Protein AF-A0A0A9WF72-F1 (afdb_monomer_lite)

pLDDT: mean 87.46, std 7.83, range [49.28, 95.06]

InterPro domains:
  IPR005312 Domain of unknown function DUF1759 [PF03564] (4-100)

Foldseek 3Di:
DCVQCVPPDPDPVCPVVSVVSCCVVPVLLLVLLLVLLVLVVVDDDDPDDDPVSVVVVCCNPVVSVVSNVVSVDPDSVQLSLLSVVLVVDDPVLNVVLCVVDPDPNDRDGNVSSVVSVVVVVVVD

Sequence (124 aa):
PLTLIEHLDLSENNYLTAYNLINDRYGNVRSLATCYINKMLDFTPLKTSTQKDLQLFLDTFFTTHQALNNLSLPNENDFILFQLASRALPMQMRVRFERTLSSRSSIPSFEKLIEFVEDQCKIE

Radius of gyration: 18.77 Å; chains: 1; bounding box: 55×25×51 Å

Structure (mmCIF, N/CA/C/O backbone):
data_AF-A0A0A9WF72-F1
#
_entry.id   AF-A0A0A9WF72-F1
#
loop_
_atom_site.group_PDB
_atom_site.id
_atom_site.type_symbol
_atom_site.label_atom_id
_atom_site.label_alt_id
_atom_site.label_comp_id
_atom_site.label_asym_id
_atom_site.label_entity_id
_atom_site.label_seq_id
_atom_site.pdbx_PDB_ins_code
_atom_site.Cartn_x
_atom_site.Cartn_y
_atom_site.Cartn_z
_atom_site.occupancy
_atom_site.B_iso_or_equiv
_atom_site.auth_seq_id
_atom_site.auth_comp_id
_atom_site.auth_asym_id
_atom_site.auth_atom_id
_atom_site.pdbx_PDB_model_num
ATOM 1 N N . PRO A 1 1 ? -16.180 8.515 -13.965 1.00 62.34 1 PRO A N 1
ATOM 2 C CA . PRO A 1 1 ? -16.885 7.380 -14.612 1.00 62.34 1 PRO A CA 1
ATOM 3 C C . PRO A 1 1 ? -17.852 7.819 -15.719 1.00 62.34 1 PRO A C 1
ATOM 5 O O . PRO A 1 1 ? -17.747 7.308 -16.821 1.00 62.34 1 PRO A O 1
ATOM 8 N N . LEU A 1 2 ? -18.751 8.774 -15.448 1.00 70.19 2 LEU A N 1
ATOM 9 C CA . LEU A 1 2 ? -19.817 9.173 -16.379 1.00 70.19 2 LEU A CA 1
ATOM 10 C C . LEU A 1 2 ? -19.279 9.823 -17.672 1.00 70.19 2 LEU A C 1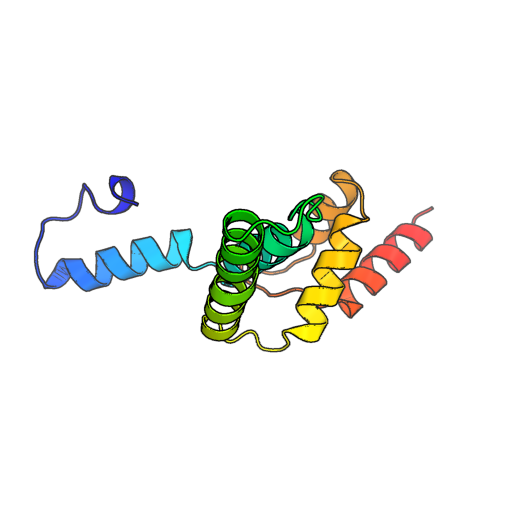
ATOM 12 O O . LEU A 1 2 ? -19.705 9.461 -18.759 1.00 70.19 2 LEU A O 1
ATOM 16 N N . THR A 1 3 ? -18.221 10.631 -17.567 1.00 78.94 3 THR A N 1
ATOM 17 C CA . THR A 1 3 ? -17.513 11.250 -18.706 1.00 78.94 3 THR A CA 1
ATOM 18 C C . THR A 1 3 ? -16.806 10.274 -19.658 1.00 78.94 3 THR A C 1
ATOM 20 O O . THR A 1 3 ? -16.360 10.681 -20.721 1.00 78.94 3 THR A O 1
ATOM 23 N N . LEU A 1 4 ? -16.653 8.991 -19.299 1.00 70.56 4 LEU A N 1
ATOM 24 C CA . LEU A 1 4 ? -16.039 7.976 -20.178 1.00 70.56 4 LEU A CA 1
ATOM 25 C C . LEU A 1 4 ? -17.024 7.272 -21.096 1.00 70.56 4 LEU A C 1
ATOM 27 O O . LEU A 1 4 ? -16.607 6.631 -22.052 1.00 70.56 4 LEU A O 1
ATOM 31 N N . ILE A 1 5 ? -18.303 7.331 -20.751 1.00 81.12 5 ILE A N 1
ATOM 32 C CA . ILE A 1 5 ? -19.358 6.596 -21.442 1.00 81.12 5 ILE A CA 1
ATOM 33 C C . ILE A 1 5 ? -20.460 7.536 -21.931 1.00 81.12 5 ILE A C 1
ATOM 35 O O . ILE A 1 5 ? -21.407 7.077 -22.550 1.00 81.12 5 ILE A O 1
ATOM 39 N N . GLU A 1 6 ? -20.329 8.846 -21.694 1.00 83.31 6 GLU A N 1
ATOM 40 C CA . GLU A 1 6 ? -21.302 9.866 -22.110 1.00 83.31 6 GLU A CA 1
ATOM 41 C C . GLU A 1 6 ? -21.476 9.955 -23.630 1.00 83.31 6 GLU A C 1
ATOM 43 O O . GLU A 1 6 ? -22.537 10.344 -24.102 1.00 83.31 6 GLU A O 1
ATOM 48 N N . HIS A 1 7 ? -20.451 9.570 -24.393 1.00 80.38 7 HIS A N 1
ATOM 49 C CA . HIS A 1 7 ? -20.490 9.535 -25.854 1.00 80.38 7 HIS A CA 1
ATOM 50 C C . HIS A 1 7 ? -21.059 8.218 -26.409 1.00 80.38 7 HIS A C 1
ATOM 52 O O . HIS A 1 7 ? -21.107 8.042 -27.624 1.00 80.38 7 HIS A O 1
ATOM 58 N N . LEU A 1 8 ? -21.368 7.236 -25.552 1.00 81.38 8 LEU A N 1
ATOM 59 C CA . LEU A 1 8 ? -21.939 5.957 -25.966 1.00 81.38 8 LEU A CA 1
ATOM 60 C C . LEU A 1 8 ? -23.457 6.039 -25.857 1.00 81.38 8 LEU A C 1
ATOM 62 O O . LEU A 1 8 ? -23.995 6.319 -24.787 1.00 81.38 8 LEU A O 1
ATOM 66 N N . ASP A 1 9 ? -24.151 5.716 -26.945 1.00 81.19 9 ASP A N 1
ATOM 67 C CA . ASP A 1 9 ? -25.601 5.563 -26.897 1.00 81.19 9 ASP A CA 1
ATOM 68 C C . ASP A 1 9 ? -25.976 4.411 -25.958 1.00 81.19 9 ASP A C 1
ATOM 70 O O . ASP A 1 9 ? -25.348 3.344 -25.987 1.00 81.19 9 ASP A O 1
ATOM 74 N N . LEU A 1 10 ? -27.018 4.613 -25.148 1.00 73.94 10 LEU A N 1
ATOM 75 C CA . LEU A 1 10 ? -27.581 3.596 -24.260 1.00 73.94 10 LEU A CA 1
ATOM 76 C C . LEU A 1 10 ? -28.213 2.475 -25.096 1.00 73.94 10 LEU A C 1
ATOM 78 O O . LEU A 1 10 ? -29.395 2.501 -25.428 1.00 73.94 10 LEU A O 1
ATOM 82 N N . SER A 1 11 ? -27.394 1.488 -25.445 1.00 81.38 11 SER A N 1
ATOM 83 C CA . SER A 1 11 ? -27.790 0.278 -26.158 1.00 81.38 11 SER A CA 1
ATOM 84 C C . SER A 1 11 ? -27.107 -0.942 -25.547 1.00 81.38 11 SER A C 1
ATOM 86 O O . SER A 1 11 ? -26.034 -0.841 -24.950 1.00 81.38 11 SER A O 1
ATOM 88 N N . GLU A 1 12 ? -27.720 -2.111 -25.720 1.00 77.12 12 GLU A N 1
ATOM 89 C CA . GLU A 1 12 ? -27.190 -3.386 -25.225 1.00 77.12 12 GLU A CA 1
ATOM 90 C C . GLU A 1 12 ? -25.792 -3.686 -25.796 1.00 77.12 12 GLU A C 1
ATOM 92 O O . GLU A 1 12 ? -24.887 -4.081 -25.063 1.00 77.12 12 GLU A O 1
ATOM 97 N N . ASN A 1 13 ? -25.568 -3.358 -27.074 1.00 79.06 13 ASN A N 1
ATOM 98 C CA . ASN A 1 13 ? -24.272 -3.505 -27.743 1.00 79.06 13 ASN A CA 1
ATOM 99 C C . ASN A 1 13 ? -23.170 -2.635 -27.118 1.00 79.06 13 ASN A C 1
ATOM 101 O O . ASN A 1 13 ? -22.000 -3.017 -27.112 1.00 79.06 13 ASN A O 1
ATOM 105 N N . ASN A 1 14 ? -23.534 -1.473 -26.573 1.00 82.12 14 ASN A N 1
ATOM 106 C CA . ASN A 1 14 ? -22.582 -0.541 -25.976 1.00 82.12 14 ASN A CA 1
ATOM 107 C C . ASN A 1 14 ? -22.322 -0.815 -24.491 1.00 82.12 14 ASN A C 1
ATOM 109 O O . ASN A 1 14 ? -21.365 -0.263 -23.952 1.00 82.12 14 ASN A O 1
ATOM 113 N N . TYR A 1 15 ? -23.108 -1.673 -23.829 1.00 84.31 15 TYR A N 1
ATOM 114 C CA . TYR A 1 15 ? -22.913 -1.992 -22.411 1.00 84.31 15 TYR A CA 1
ATOM 115 C C . TYR A 1 15 ? -21.544 -2.628 -22.152 1.00 84.31 15 TYR A C 1
ATOM 117 O O . TYR A 1 15 ? -20.810 -2.180 -21.272 1.00 84.31 15 TYR A O 1
ATOM 125 N N . LEU A 1 16 ? -21.166 -3.635 -22.947 1.00 83.94 16 LEU A N 1
ATOM 126 C CA . LEU A 1 16 ? -19.881 -4.318 -22.787 1.00 83.94 16 LEU A CA 1
ATOM 127 C C . LEU A 1 16 ? -18.707 -3.368 -23.071 1.00 83.94 16 LEU A C 1
ATOM 129 O O . LEU A 1 16 ? -17.722 -3.354 -22.337 1.00 83.94 16 LEU A O 1
ATOM 133 N N . THR A 1 17 ? -18.843 -2.517 -24.088 1.00 82.69 17 THR A N 1
ATOM 134 C CA . THR A 1 17 ? -17.860 -1.479 -24.432 1.00 82.69 17 THR A CA 1
ATOM 135 C C . THR A 1 17 ? -17.708 -0.451 -23.311 1.00 82.69 17 THR A C 1
ATOM 137 O O . THR A 1 17 ? -16.588 -0.139 -22.916 1.00 82.69 17 THR A O 1
ATOM 140 N N . ALA A 1 18 ? -18.819 0.033 -22.749 1.00 82.25 18 ALA A N 1
ATOM 141 C CA . ALA A 1 18 ? -18.840 0.942 -21.607 1.00 82.25 18 ALA A CA 1
ATOM 142 C C . ALA A 1 18 ? -18.192 0.313 -20.365 1.00 82.25 18 ALA A C 1
ATOM 144 O O . ALA A 1 18 ? -17.367 0.948 -19.705 1.00 82.25 18 ALA A O 1
ATOM 145 N N . TYR A 1 19 ? -18.531 -0.944 -20.067 1.00 82.19 19 TYR A N 1
ATOM 146 C CA . TYR A 1 19 ? -17.956 -1.697 -18.957 1.00 82.19 19 TYR A CA 1
ATOM 147 C C . TYR A 1 19 ? -16.443 -1.866 -19.119 1.00 82.19 19 TYR A C 1
ATOM 149 O O . TYR A 1 19 ? -15.699 -1.539 -18.197 1.00 82.19 19 TYR A O 1
ATOM 157 N N . ASN A 1 20 ? -15.979 -2.285 -20.299 1.00 81.12 20 ASN A N 1
ATOM 158 C CA . ASN A 1 20 ? -14.555 -2.443 -20.589 1.00 81.12 20 ASN A CA 1
ATOM 159 C C . ASN A 1 20 ? -13.806 -1.108 -20.504 1.00 81.12 20 ASN A C 1
ATOM 161 O O . ASN A 1 20 ? -12.756 -1.052 -19.884 1.00 81.12 20 ASN A O 1
ATOM 165 N N . LEU A 1 21 ? -14.369 -0.008 -21.014 1.00 80.00 21 LEU A N 1
ATOM 166 C CA . LEU A 1 21 ? -13.786 1.338 -20.885 1.00 80.00 21 LEU A CA 1
ATOM 167 C C . LEU A 1 21 ? -13.606 1.768 -19.424 1.00 80.00 21 LEU A C 1
ATOM 169 O O . LEU A 1 21 ? -12.582 2.349 -19.048 1.00 80.00 21 LEU A O 1
ATOM 173 N N . ILE A 1 22 ? -14.610 1.497 -18.589 1.00 80.19 22 ILE A N 1
ATOM 174 C CA . ILE A 1 22 ? -14.557 1.791 -17.156 1.00 80.19 22 ILE A CA 1
ATOM 175 C C . ILE A 1 22 ? -13.531 0.882 -16.473 1.00 80.19 22 ILE A C 1
ATOM 177 O O . ILE A 1 22 ? -12.723 1.372 -15.683 1.00 80.19 22 ILE A O 1
ATOM 181 N N . ASN A 1 23 ? -13.537 -0.412 -16.787 1.00 79.06 23 ASN A N 1
ATOM 182 C CA . ASN A 1 23 ? -12.638 -1.397 -16.198 1.00 79.06 23 ASN A CA 1
ATOM 183 C C . ASN A 1 23 ? -11.175 -1.175 -16.613 1.00 79.06 23 ASN A C 1
ATOM 185 O O . ASN A 1 23 ? -10.289 -1.211 -15.770 1.00 79.06 23 ASN A O 1
ATOM 189 N N . ASP A 1 24 ? -10.905 -0.830 -17.866 1.00 75.12 24 ASP A N 1
ATOM 190 C CA . ASP A 1 24 ? -9.554 -0.529 -18.345 1.00 75.12 24 ASP A CA 1
ATOM 191 C C . ASP A 1 24 ? -8.983 0.716 -17.667 1.00 75.12 24 ASP A C 1
ATOM 193 O O . ASP A 1 24 ? -7.795 0.781 -17.338 1.00 75.12 24 ASP A O 1
ATOM 197 N N . ARG A 1 25 ? -9.828 1.724 -17.425 1.00 73.50 25 ARG A N 1
ATOM 198 C CA . ARG A 1 25 ? -9.375 2.969 -16.801 1.00 73.50 25 ARG A CA 1
ATOM 199 C C . ARG A 1 25 ? -9.289 2.891 -15.278 1.00 73.50 25 ARG A C 1
ATOM 201 O O . ARG A 1 25 ? -8.395 3.517 -14.707 1.00 73.50 25 ARG A O 1
ATOM 208 N N . TYR A 1 26 ? -10.209 2.190 -14.620 1.00 69.31 26 TYR A N 1
ATOM 209 C CA . TYR A 1 26 ? -10.343 2.203 -13.156 1.00 69.31 26 TYR A CA 1
ATOM 210 C C . TYR A 1 26 ? -10.133 0.842 -12.484 1.00 69.31 26 TYR A C 1
ATOM 212 O O . TYR A 1 26 ? -9.890 0.799 -11.282 1.00 69.31 26 TYR A O 1
ATOM 220 N N . GLY A 1 27 ? -10.161 -0.257 -13.232 1.00 74.44 27 GLY A N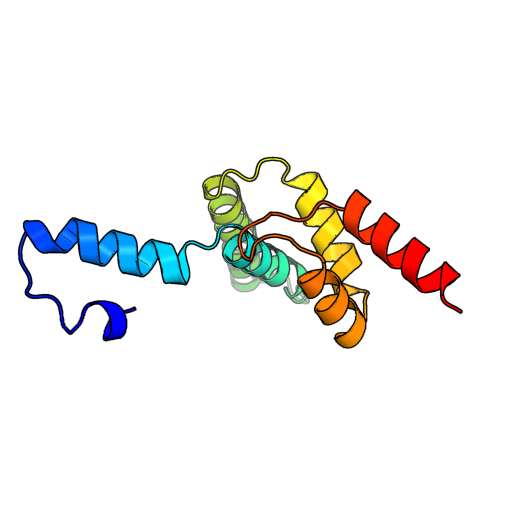 1
ATOM 221 C CA . GLY A 1 27 ? -9.966 -1.630 -12.754 1.00 74.44 27 GLY A CA 1
ATOM 222 C C . GLY A 1 27 ? -8.502 -2.018 -12.555 1.00 74.44 27 GLY A C 1
ATOM 223 O O . GLY A 1 27 ? -8.163 -3.199 -12.576 1.00 74.44 27 GLY A O 1
ATOM 224 N N . ASN A 1 28 ? -7.601 -1.048 -12.357 1.00 84.12 28 ASN A N 1
ATOM 225 C CA . ASN A 1 28 ? -6.226 -1.365 -11.994 1.00 84.12 28 ASN A CA 1
ATOM 226 C C . ASN A 1 28 ? -6.209 -1.969 -10.580 1.00 84.12 28 ASN A C 1
ATOM 228 O O . ASN A 1 28 ? -6.262 -1.254 -9.576 1.00 84.12 28 ASN A O 1
ATOM 232 N N . VAL A 1 29 ? -6.117 -3.299 -10.529 1.00 87.00 29 VAL A N 1
ATOM 233 C CA . VAL A 1 29 ? -6.110 -4.110 -9.303 1.00 87.00 29 VAL A CA 1
ATOM 234 C C . VAL A 1 29 ? -5.079 -3.596 -8.296 1.00 87.00 29 VAL A C 1
ATOM 236 O O . VAL A 1 29 ? -5.386 -3.446 -7.116 1.00 87.00 29 VAL A O 1
ATOM 239 N N . ARG A 1 30 ? -3.878 -3.226 -8.761 1.00 88.44 30 ARG A N 1
ATOM 240 C CA . ARG A 1 30 ? -2.813 -2.675 -7.913 1.00 88.44 30 ARG A CA 1
ATOM 241 C C . ARG A 1 30 ? -3.199 -1.332 -7.297 1.00 88.44 30 ARG A C 1
ATOM 243 O O . ARG A 1 30 ? -2.931 -1.107 -6.116 1.00 88.44 30 ARG A O 1
ATOM 250 N N . SER A 1 31 ? -3.816 -0.433 -8.062 1.00 88.31 31 SER A N 1
ATOM 251 C CA . SER A 1 31 ? -4.278 0.863 -7.552 1.00 88.31 31 SER A CA 1
ATOM 252 C C . SER A 1 31 ? -5.386 0.703 -6.512 1.00 88.31 31 SER A C 1
ATOM 254 O O . SER A 1 31 ? -5.338 1.366 -5.476 1.00 88.31 31 SER A O 1
ATOM 256 N N . LEU A 1 32 ? -6.342 -0.200 -6.749 1.00 89.94 32 LEU A N 1
ATOM 257 C CA . LEU A 1 32 ? -7.415 -0.503 -5.797 1.00 89.94 32 LEU A CA 1
ATOM 258 C C . LEU A 1 32 ? -6.858 -1.111 -4.506 1.00 89.94 32 LEU A C 1
ATOM 260 O O . LEU A 1 32 ? -7.141 -0.607 -3.421 1.00 89.94 32 LEU A O 1
ATOM 264 N N . ALA A 1 33 ? -5.981 -2.109 -4.619 1.00 91.25 33 ALA A N 1
ATOM 265 C CA . ALA A 1 33 ? -5.330 -2.725 -3.468 1.00 91.25 33 ALA A CA 1
ATOM 266 C C . ALA A 1 33 ? -4.502 -1.710 -2.663 1.00 91.25 33 ALA A C 1
ATOM 268 O O . ALA A 1 33 ? -4.580 -1.670 -1.438 1.00 91.25 33 ALA A O 1
ATOM 269 N N . THR A 1 34 ? -3.766 -0.827 -3.347 1.00 91.50 34 THR A N 1
ATOM 270 C CA . THR A 1 34 ? -3.022 0.269 -2.704 1.00 91.50 34 THR A CA 1
ATOM 271 C C . THR A 1 34 ? -3.957 1.207 -1.939 1.00 91.50 34 THR A C 1
ATOM 273 O O . THR A 1 34 ? -3.653 1.599 -0.816 1.00 91.50 34 THR A O 1
ATOM 276 N N . CYS A 1 35 ? -5.104 1.562 -2.524 1.00 91.62 35 CYS A N 1
ATOM 277 C CA . CYS A 1 35 ? -6.102 2.412 -1.878 1.00 91.62 35 CYS A CA 1
ATOM 278 C C . CYS A 1 35 ? -6.659 1.765 -0.602 1.00 91.62 35 CYS A C 1
ATOM 280 O O . CYS A 1 35 ? -6.714 2.419 0.439 1.00 91.62 35 CYS A O 1
ATOM 282 N N . TYR A 1 36 ? -7.011 0.481 -0.662 1.00 92.81 36 TYR A N 1
ATOM 283 C CA . TYR A 1 36 ? -7.523 -0.276 0.480 1.00 92.81 36 TYR A CA 1
ATOM 284 C C . TYR A 1 36 ? -6.496 -0.403 1.608 1.00 92.81 36 TYR A C 1
ATOM 286 O O . TYR A 1 36 ? -6.805 -0.082 2.755 1.00 92.81 36 TYR A O 1
ATOM 294 N N . ILE A 1 37 ? -5.255 -0.774 1.290 1.00 93.06 37 ILE A N 1
ATOM 295 C CA . ILE A 1 37 ? -4.190 -0.876 2.295 1.00 93.06 37 ILE A CA 1
ATOM 296 C C . ILE A 1 37 ? -3.900 0.491 2.918 1.00 93.06 37 ILE A C 1
ATOM 298 O O . ILE A 1 37 ? -3.842 0.605 4.139 1.00 93.06 37 ILE A O 1
ATOM 302 N N . ASN A 1 38 ? -3.795 1.553 2.113 1.00 92.75 38 ASN A N 1
ATOM 303 C CA . ASN A 1 38 ? -3.589 2.902 2.642 1.00 92.75 38 ASN A CA 1
ATOM 304 C C . ASN A 1 38 ? -4.736 3.340 3.553 1.00 92.75 38 ASN A C 1
ATOM 306 O O . ASN A 1 38 ? -4.476 3.879 4.618 1.00 92.75 38 ASN A O 1
ATOM 310 N N . LYS A 1 39 ? -5.992 3.034 3.206 1.00 93.62 39 LYS A N 1
ATOM 311 C CA . LYS A 1 39 ? -7.145 3.340 4.064 1.00 93.62 39 LYS A CA 1
ATOM 312 C C . LYS A 1 39 ? -7.034 2.688 5.448 1.00 93.62 39 LYS A C 1
ATOM 314 O O . LYS A 1 39 ? -7.424 3.307 6.433 1.00 93.62 39 LYS A O 1
ATOM 319 N N . MET A 1 40 ? -6.503 1.467 5.529 1.00 93.56 40 ME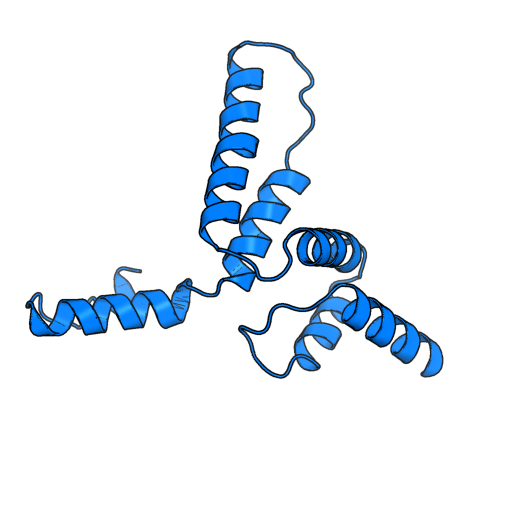T A N 1
ATOM 320 C CA . MET A 1 40 ? -6.240 0.801 6.810 1.00 93.56 40 MET A CA 1
ATOM 321 C C . MET A 1 40 ? -5.053 1.428 7.554 1.00 93.56 40 MET A C 1
ATOM 323 O O . MET A 1 40 ? -5.144 1.656 8.756 1.00 93.56 40 MET A O 1
ATOM 327 N N . LEU A 1 41 ? -3.953 1.721 6.853 1.00 92.00 41 LEU A N 1
ATOM 328 C CA . LEU A 1 41 ? -2.732 2.279 7.451 1.00 92.00 41 LEU A CA 1
ATOM 329 C C . LEU A 1 41 ? -2.891 3.735 7.914 1.00 92.00 41 LEU A C 1
ATOM 331 O O . LEU A 1 41 ? -2.265 4.141 8.888 1.00 92.00 41 LEU A O 1
ATOM 335 N N . ASP A 1 42 ? -3.722 4.513 7.223 1.00 93.62 42 ASP A N 1
ATOM 336 C CA . ASP A 1 42 ? -4.013 5.914 7.537 1.00 93.62 42 ASP A CA 1
ATOM 337 C C . ASP A 1 42 ? -5.141 6.049 8.583 1.00 93.62 42 ASP A C 1
ATOM 339 O O . ASP A 1 42 ? -5.486 7.160 8.998 1.00 93.62 42 ASP A O 1
ATOM 343 N N . PHE A 1 43 ? -5.724 4.930 9.036 1.00 94.81 43 PHE A N 1
ATOM 344 C CA . PHE A 1 43 ? -6.737 4.938 10.085 1.00 94.81 43 PHE A CA 1
ATOM 345 C C . PHE A 1 43 ? -6.138 5.451 11.398 1.00 94.81 43 PHE A C 1
ATOM 347 O O . PHE A 1 43 ? -5.200 4.882 11.956 1.00 94.81 43 PHE A O 1
ATOM 354 N N . THR A 1 44 ? -6.705 6.537 11.919 1.00 92.69 44 THR A N 1
ATOM 355 C CA . THR A 1 44 ? -6.251 7.119 13.184 1.00 92.69 44 THR A CA 1
ATOM 356 C C . THR A 1 44 ? -6.674 6.223 14.352 1.00 92.69 44 THR A C 1
ATOM 358 O O . THR A 1 44 ? -7.865 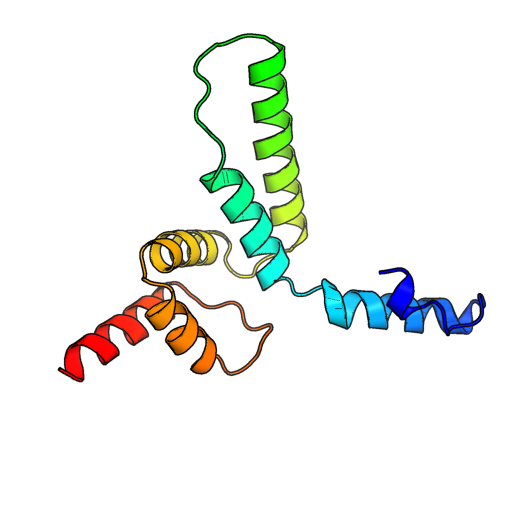5.928 14.469 1.00 92.69 44 THR A O 1
ATOM 361 N N . PRO A 1 45 ? -5.752 5.821 15.250 1.00 92.56 45 PRO A N 1
ATOM 362 C CA . PRO A 1 45 ? -6.094 5.012 16.414 1.00 92.56 45 PRO A CA 1
ATOM 363 C C . PRO A 1 45 ? -7.212 5.639 17.250 1.00 92.56 45 PRO A C 1
ATOM 365 O O . PRO A 1 45 ? -7.193 6.840 17.543 1.00 92.56 45 PRO A O 1
ATOM 368 N N . LEU A 1 46 ? -8.180 4.812 17.649 1.00 93.38 46 LEU A N 1
ATOM 369 C CA . LEU A 1 46 ? -9.303 5.258 18.465 1.00 93.38 46 LEU A CA 1
ATOM 370 C C . LEU A 1 46 ? -8.806 5.753 19.827 1.00 93.38 46 LEU A C 1
ATOM 372 O O . LEU A 1 46 ? -8.047 5.073 20.514 1.00 93.38 46 LEU A O 1
ATOM 376 N N . LYS A 1 47 ? -9.264 6.942 20.226 1.00 90.44 47 LYS A N 1
ATOM 377 C CA . LYS A 1 47 ? -8.977 7.529 21.548 1.00 90.44 47 LYS A CA 1
ATOM 378 C C . LYS A 1 47 ? -10.059 7.210 22.576 1.00 90.44 47 LYS A C 1
ATOM 380 O O . LYS A 1 47 ? -9.823 7.301 23.776 1.00 90.44 47 LYS A O 1
ATOM 385 N N . THR A 1 48 ? -11.248 6.875 22.091 1.00 87.06 48 THR A N 1
ATOM 386 C CA . THR A 1 48 ? -12.447 6.594 22.874 1.00 87.06 48 THR A CA 1
ATOM 387 C C . THR A 1 48 ? -13.081 5.301 22.386 1.00 87.06 48 THR A C 1
ATOM 389 O O . THR A 1 48 ? -12.986 4.952 21.212 1.00 87.06 48 THR A O 1
ATOM 392 N N . SER A 1 49 ? -13.738 4.591 23.298 1.00 88.19 49 SER A N 1
ATOM 393 C CA . SER A 1 49 ? -14.392 3.309 23.011 1.00 88.19 49 SER A CA 1
ATOM 394 C C . SER A 1 49 ? -15.904 3.471 22.872 1.00 88.19 49 SER A C 1
ATOM 396 O O . SER A 1 49 ? -16.666 2.639 23.363 1.00 88.19 49 SER A O 1
ATOM 398 N N . THR A 1 50 ? -16.370 4.574 22.272 1.00 93.25 50 THR A N 1
ATOM 399 C CA . THR A 1 50 ? -17.814 4.751 22.075 1.00 93.25 50 THR A CA 1
ATOM 400 C C . THR A 1 50 ? -18.325 3.772 21.019 1.00 93.25 50 THR A C 1
ATOM 402 O O . THR A 1 50 ? -17.582 3.330 20.143 1.00 93.25 50 THR A O 1
ATOM 405 N N . GLN A 1 51 ? -19.619 3.446 21.059 1.00 92.94 51 GLN A N 1
ATOM 406 C CA . GLN A 1 51 ? -20.231 2.551 20.071 1.00 92.94 51 GLN A CA 1
ATOM 407 C C . GLN A 1 51 ? -20.006 3.028 18.627 1.00 92.94 51 GLN A C 1
ATOM 409 O O . GLN A 1 51 ? -19.766 2.210 17.743 1.00 92.94 51 GLN A O 1
ATOM 414 N N . LYS A 1 52 ? -20.047 4.346 18.393 1.00 92.69 52 LYS A N 1
ATOM 415 C CA . LYS A 1 52 ? -19.819 4.941 17.069 1.00 92.69 52 LYS A CA 1
ATOM 416 C C . LYS A 1 52 ? -18.376 4.753 16.598 1.00 92.69 52 LYS A C 1
ATOM 418 O O . LYS A 1 52 ? -18.161 4.447 15.431 1.00 92.69 52 LYS A O 1
ATOM 423 N N . ASP A 1 53 ? -17.410 4.883 17.505 1.00 91.62 53 ASP A N 1
ATOM 424 C CA . ASP A 1 53 ? -15.987 4.695 17.199 1.00 91.62 53 ASP A CA 1
ATOM 425 C C . ASP A 1 53 ? -15.696 3.242 16.801 1.00 91.62 53 ASP A C 1
ATOM 427 O O . ASP A 1 53 ? -15.005 2.978 15.816 1.00 91.62 53 ASP A O 1
ATOM 431 N N . LEU A 1 54 ? -16.281 2.287 17.531 1.00 93.75 54 LEU A N 1
ATOM 432 C CA . LEU A 1 54 ? -16.142 0.860 17.237 1.00 93.75 54 LEU A CA 1
ATOM 433 C C . LEU A 1 54 ? -16.855 0.464 15.937 1.00 93.75 54 LEU A C 1
ATOM 435 O O . LEU A 1 54 ? -16.334 -0.356 15.184 1.00 93.75 54 LEU A O 1
ATOM 439 N N . GLN A 1 55 ? -18.010 1.066 15.637 1.00 94.12 55 GLN A N 1
ATOM 440 C CA . GLN A 1 55 ? -18.677 0.889 14.343 1.00 94.12 55 GLN A CA 1
ATOM 441 C C . GLN A 1 55 ? -17.814 1.417 13.197 1.00 94.12 55 GLN A C 1
ATOM 443 O O . GLN A 1 55 ? -17.587 0.690 12.238 1.00 94.12 55 GLN A O 1
ATOM 448 N N . LEU A 1 56 ? -17.241 2.617 13.329 1.00 93.31 56 LEU A N 1
ATOM 449 C CA . LEU A 1 56 ? -16.338 3.178 12.321 1.00 93.31 56 LEU A CA 1
ATOM 450 C C . LEU A 1 56 ? -15.107 2.290 12.084 1.00 93.31 56 LEU A C 1
ATOM 452 O O . LEU A 1 56 ? -14.654 2.137 10.945 1.00 93.31 56 LEU A O 1
ATOM 456 N N . PHE A 1 57 ? -14.563 1.699 13.149 1.00 94.75 57 PHE A N 1
ATOM 457 C CA . PHE A 1 57 ? -13.477 0.729 13.048 1.00 94.75 57 PHE A CA 1
ATOM 458 C C . PHE A 1 57 ? -13.897 -0.497 12.231 1.00 94.75 57 PHE A C 1
ATOM 460 O O . PHE A 1 57 ? -13.202 -0.859 11.282 1.00 94.75 57 PHE A O 1
ATOM 467 N N . LEU A 1 58 ? -15.046 -1.104 12.544 1.00 94.38 58 LEU A N 1
ATOM 468 C CA . LEU A 1 58 ? -15.569 -2.242 11.785 1.00 94.38 58 LEU A CA 1
ATOM 469 C C . LEU A 1 58 ? -15.817 -1.860 10.325 1.00 94.38 58 LEU A C 1
ATOM 471 O O . LEU A 1 58 ? -15.294 -2.516 9.431 1.00 94.38 58 LEU A O 1
ATOM 475 N N . ASP A 1 59 ? -16.511 -0.755 10.072 1.00 92.69 59 ASP A N 1
ATOM 476 C CA . ASP A 1 59 ? -16.807 -0.277 8.721 1.00 92.69 59 ASP A CA 1
ATOM 477 C C . ASP A 1 59 ? -15.534 -0.020 7.914 1.00 92.69 59 ASP A C 1
ATOM 479 O O . ASP A 1 59 ? -15.502 -0.243 6.701 1.00 92.69 59 ASP A O 1
ATOM 483 N N . THR A 1 60 ? -14.458 0.417 8.568 1.00 94.00 60 THR A N 1
ATOM 484 C CA . THR A 1 60 ? -13.176 0.631 7.902 1.00 94.00 60 THR A CA 1
ATOM 485 C C . THR A 1 60 ? -12.456 -0.684 7.654 1.00 94.00 60 THR A C 1
ATOM 487 O O . THR A 1 60 ? -12.181 -1.001 6.500 1.00 94.00 60 THR A O 1
ATOM 490 N N . PHE A 1 61 ? -12.152 -1.467 8.685 1.00 94.75 61 PHE A N 1
ATOM 491 C CA . PHE A 1 61 ? -11.309 -2.652 8.534 1.00 94.75 61 PHE A CA 1
ATOM 492 C C . PHE A 1 61 ? -12.044 -3.814 7.866 1.00 94.75 61 PHE A C 1
ATOM 494 O O . PHE A 1 61 ? -11.507 -4.411 6.937 1.00 94.75 61 PHE A O 1
ATOM 501 N N . PHE A 1 62 ? -13.284 -4.102 8.262 1.00 94.31 62 PHE A N 1
ATOM 502 C CA . PHE A 1 62 ? -14.047 -5.230 7.726 1.00 94.31 62 PHE A CA 1
ATOM 503 C C . PHE A 1 62 ? -14.416 -5.022 6.255 1.00 94.31 62 PHE A C 1
ATOM 505 O O . PHE A 1 62 ? -14.145 -5.888 5.423 1.00 94.31 62 PHE A O 1
ATOM 512 N N . THR A 1 63 ? -14.964 -3.853 5.907 1.00 91.31 63 THR A N 1
ATOM 513 C CA . THR A 1 63 ? -15.335 -3.541 4.515 1.00 91.31 63 THR A CA 1
ATOM 514 C C . THR A 1 63 ? -14.113 -3.517 3.608 1.00 91.31 63 THR A C 1
ATOM 516 O O . THR A 1 63 ? -14.149 -4.034 2.495 1.00 91.31 63 THR A O 1
ATOM 519 N N . THR A 1 64 ? -13.011 -2.930 4.079 1.00 91.94 64 THR A N 1
ATOM 520 C CA . THR A 1 64 ? -11.793 -2.807 3.272 1.00 91.94 64 THR A CA 1
ATOM 521 C C . THR A 1 64 ? -11.095 -4.158 3.111 1.00 91.94 64 THR A C 1
ATOM 523 O O . THR A 1 64 ? -10.588 -4.441 2.031 1.00 91.94 64 THR A O 1
ATOM 526 N N . HIS A 1 65 ? -11.135 -5.027 4.126 1.00 91.81 65 HIS A N 1
ATOM 527 C CA . HIS A 1 65 ? -10.645 -6.404 4.026 1.00 91.81 65 HIS A CA 1
ATOM 528 C C . HIS A 1 65 ? -11.466 -7.225 3.024 1.00 91.81 65 HIS A C 1
ATOM 530 O O . HIS A 1 65 ? -10.897 -7.865 2.148 1.00 91.81 65 HIS A O 1
ATOM 536 N N . GLN A 1 66 ? -12.802 -7.159 3.082 1.00 92.00 66 GLN A N 1
ATOM 537 C CA . GLN A 1 66 ? -13.640 -7.829 2.079 1.00 92.00 66 GLN A CA 1
ATOM 538 C C . GLN A 1 66 ? -13.364 -7.322 0.661 1.00 92.00 66 GLN A C 1
ATOM 540 O O . GLN A 1 66 ? -13.258 -8.114 -0.272 1.00 92.00 66 GLN A O 1
ATOM 545 N N . ALA A 1 67 ? -13.220 -6.005 0.495 1.00 89.31 67 ALA A N 1
ATOM 546 C CA . ALA A 1 67 ? -12.905 -5.418 -0.800 1.00 89.31 67 ALA A CA 1
ATOM 547 C C . ALA A 1 67 ? -11.529 -5.866 -1.321 1.00 89.31 67 ALA A C 1
ATOM 549 O O . ALA A 1 67 ? -11.395 -6.117 -2.516 1.00 89.31 67 ALA A O 1
ATOM 550 N N . LEU A 1 68 ? -10.533 -6.012 -0.439 1.00 89.75 68 LEU A N 1
ATOM 551 C CA . LEU A 1 68 ? -9.210 -6.531 -0.786 1.00 89.75 68 LEU A CA 1
ATOM 552 C C . LEU A 1 68 ? -9.274 -8.006 -1.213 1.00 89.75 68 LEU A C 1
ATOM 554 O O . LEU A 1 68 ? -8.754 -8.332 -2.276 1.00 89.75 68 LEU A O 1
ATOM 558 N N . ASN A 1 69 ? -9.988 -8.857 -0.470 1.00 88.94 69 ASN A N 1
ATOM 559 C CA . ASN A 1 69 ? -10.170 -10.271 -0.826 1.00 88.94 69 ASN A CA 1
ATOM 560 C C . ASN A 1 69 ? -10.845 -10.433 -2.197 1.00 88.94 69 ASN A C 1
ATOM 562 O O . ASN A 1 69 ? -10.477 -11.301 -2.987 1.00 88.94 69 ASN A O 1
ATOM 566 N N . ASN A 1 70 ? -11.803 -9.561 -2.521 1.00 88.75 70 ASN A N 1
ATOM 567 C CA . ASN A 1 70 ? -12.480 -9.581 -3.819 1.00 88.75 70 ASN A CA 1
ATOM 568 C C . ASN A 1 70 ? -11.543 -9.257 -4.994 1.00 88.75 70 ASN A C 1
ATOM 570 O O . ASN A 1 70 ? -11.834 -9.651 -6.121 1.00 88.75 70 ASN A O 1
ATOM 574 N N . LEU A 1 71 ? -10.419 -8.569 -4.759 1.00 86.62 71 LEU A N 1
ATOM 575 C CA . LEU A 1 71 ? -9.424 -8.295 -5.800 1.00 86.62 71 LEU A CA 1
ATOM 576 C C . LEU A 1 71 ? -8.589 -9.526 -6.177 1.00 86.62 71 LEU A C 1
ATOM 578 O O . LEU A 1 71 ? -7.941 -9.487 -7.221 1.00 86.62 71 LEU A O 1
ATOM 582 N N . SER A 1 72 ? -8.611 -10.596 -5.368 1.00 85.00 72 SER A N 1
ATOM 583 C CA . SER A 1 72 ? -7.893 -11.855 -5.626 1.00 85.00 72 SER A CA 1
ATOM 584 C C . SER A 1 72 ? -6.422 -11.631 -6.000 1.00 85.00 72 SER A C 1
ATOM 586 O O . SER A 1 72 ? -5.961 -12.032 -7.072 1.00 85.00 72 SER A O 1
ATOM 588 N N . LEU A 1 73 ? -5.681 -10.932 -5.132 1.00 86.44 73 LEU A N 1
ATOM 589 C CA . LEU A 1 73 ? -4.259 -10.683 -5.363 1.00 86.44 73 LEU A CA 1
ATOM 590 C C . LEU A 1 73 ? -3.484 -12.013 -5.364 1.00 86.44 73 LEU A C 1
ATOM 592 O O . LEU A 1 73 ? -3.759 -12.886 -4.544 1.00 86.44 73 LEU A O 1
ATOM 596 N N . PRO A 1 74 ? -2.469 -12.168 -6.230 1.00 84.50 74 PRO A N 1
ATOM 597 C CA . PRO A 1 74 ? -1.685 -13.399 -6.305 1.00 84.50 74 PRO A CA 1
ATOM 598 C C . PRO A 1 74 ? -0.909 -13.689 -5.011 1.00 84.50 74 PRO A C 1
ATOM 600 O O . PRO A 1 74 ? -0.700 -14.850 -4.674 1.00 84.50 74 PRO A O 1
ATOM 603 N N . ASN A 1 75 ? -0.479 -12.649 -4.288 1.00 87.56 75 ASN A N 1
ATOM 604 C CA . ASN A 1 75 ? 0.157 -12.776 -2.980 1.00 87.56 75 ASN A CA 1
ATOM 605 C C . ASN A 1 75 ? -0.144 -11.536 -2.121 1.00 87.56 75 ASN A C 1
ATOM 607 O O . ASN A 1 75 ? 0.513 -10.501 -2.238 1.00 87.56 75 ASN A O 1
ATOM 611 N N . GLU A 1 76 ? -1.182 -11.623 -1.288 1.00 87.25 76 GLU A N 1
ATOM 612 C CA . GLU A 1 76 ? -1.650 -10.509 -0.449 1.00 87.25 76 GLU A CA 1
ATOM 613 C C . GLU A 1 76 ? -0.605 -10.079 0.585 1.00 87.25 76 GLU A C 1
ATOM 615 O O . GLU A 1 76 ? -0.338 -8.888 0.739 1.00 87.25 76 GLU A O 1
ATOM 620 N N . ASN A 1 77 ? 0.028 -11.044 1.256 1.00 89.75 77 ASN A N 1
ATOM 621 C CA . ASN A 1 77 ? 1.008 -10.781 2.310 1.00 89.75 77 ASN A CA 1
ATOM 622 C C . ASN A 1 77 ? 2.233 -10.039 1.770 1.00 89.75 77 ASN A C 1
ATOM 624 O O . ASN A 1 77 ? 2.673 -9.050 2.355 1.00 89.75 77 ASN A O 1
ATOM 628 N N . ASP A 1 78 ? 2.755 -10.492 0.630 1.00 92.12 78 ASP A N 1
ATOM 629 C CA . ASP A 1 78 ? 3.880 -9.848 -0.047 1.00 92.12 78 ASP A CA 1
ATOM 630 C C . ASP A 1 78 ? 3.530 -8.416 -0.481 1.00 92.12 78 ASP A C 1
ATOM 632 O O . ASP A 1 78 ? 4.304 -7.484 -0.258 1.00 92.12 78 ASP A O 1
ATOM 636 N N . PHE A 1 79 ? 2.317 -8.199 -0.998 1.00 91.81 79 PHE A N 1
ATOM 637 C CA . PHE A 1 79 ? 1.866 -6.866 -1.391 1.00 91.81 79 PHE A CA 1
ATOM 638 C C . PHE A 1 79 ? 1.681 -5.911 -0.195 1.00 91.81 79 PHE A C 1
ATOM 640 O O . PHE A 1 79 ? 1.973 -4.716 -0.301 1.00 91.81 79 PHE A O 1
ATOM 647 N N . ILE A 1 80 ? 1.236 -6.421 0.959 1.00 92.00 80 ILE A N 1
ATOM 648 C CA . ILE A 1 80 ? 1.154 -5.647 2.208 1.00 92.00 80 ILE A CA 1
ATOM 649 C C . ILE A 1 80 ? 2.554 -5.222 2.668 1.00 92.00 80 ILE A C 1
ATOM 651 O O . ILE A 1 80 ? 2.761 -4.045 2.977 1.00 92.00 80 ILE A O 1
ATOM 655 N N . LEU A 1 81 ? 3.523 -6.144 2.669 1.00 93.25 81 LEU A N 1
ATOM 656 C CA . LEU A 1 81 ? 4.921 -5.843 3.005 1.00 93.25 81 LEU A CA 1
ATOM 657 C C . LEU A 1 81 ? 5.522 -4.820 2.037 1.00 93.25 81 LEU A C 1
ATOM 659 O O . LEU A 1 81 ? 6.139 -3.844 2.472 1.00 93.25 81 LEU A O 1
ATOM 663 N N . PHE A 1 82 ? 5.279 -4.997 0.737 1.00 94.44 82 PHE A N 1
ATOM 664 C CA . PHE A 1 82 ? 5.661 -4.037 -0.290 1.00 94.44 82 PHE A CA 1
ATOM 665 C C . PHE A 1 82 ? 5.104 -2.642 0.013 1.00 94.44 82 PHE A C 1
ATOM 667 O O . PHE A 1 82 ? 5.856 -1.669 -0.026 1.00 94.44 82 PHE A O 1
ATOM 674 N N . GLN A 1 83 ? 3.812 -2.515 0.342 1.00 93.50 83 GLN A N 1
ATOM 675 C CA . GLN A 1 83 ? 3.235 -1.200 0.624 1.00 93.50 83 GLN A CA 1
ATOM 676 C C . GLN A 1 83 ? 3.807 -0.555 1.879 1.00 93.50 83 GLN A C 1
ATOM 678 O O . GLN A 1 83 ? 4.083 0.647 1.878 1.00 93.50 83 GLN A O 1
ATOM 683 N N . LEU A 1 84 ? 4.027 -1.339 2.932 1.00 93.56 84 LEU A N 1
ATOM 684 C CA . LEU A 1 84 ? 4.642 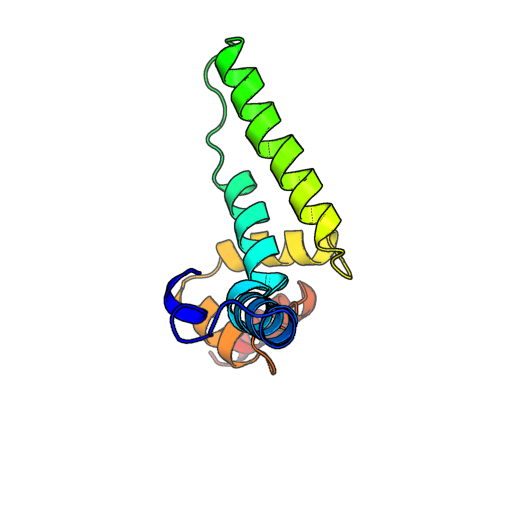-0.841 4.155 1.00 93.56 84 LEU A CA 1
ATOM 685 C C . LEU A 1 84 ? 6.041 -0.269 3.879 1.00 93.56 84 LEU A C 1
ATOM 687 O O . LEU A 1 84 ? 6.332 0.865 4.262 1.00 93.56 84 LEU A O 1
ATOM 691 N N . ALA A 1 85 ? 6.877 -1.022 3.162 1.00 93.94 85 ALA A N 1
ATOM 692 C CA . ALA A 1 85 ? 8.229 -0.603 2.807 1.00 93.94 85 ALA A CA 1
ATOM 693 C C . ALA A 1 85 ? 8.240 0.572 1.818 1.00 93.94 85 ALA A C 1
ATOM 695 O O . ALA A 1 85 ? 8.974 1.541 2.005 1.00 93.94 85 ALA A O 1
ATOM 696 N N . SER A 1 86 ? 7.377 0.544 0.800 1.00 93.31 86 SER A N 1
ATOM 697 C CA . SER A 1 86 ? 7.266 1.615 -0.195 1.00 93.31 86 SER A CA 1
ATOM 698 C C . SER A 1 86 ? 6.884 2.946 0.452 1.00 93.31 86 SER A C 1
ATOM 700 O O . SER A 1 86 ? 7.464 3.983 0.129 1.00 93.31 86 SER A O 1
ATOM 702 N N . ARG A 1 87 ? 5.971 2.939 1.433 1.00 92.62 87 ARG A N 1
ATOM 703 C CA . ARG A 1 87 ? 5.585 4.145 2.187 1.00 92.62 87 ARG A CA 1
ATOM 704 C C . ARG A 1 87 ? 6.729 4.760 2.993 1.00 92.62 87 ARG A C 1
ATOM 706 O O . ARG A 1 87 ? 6.698 5.968 3.216 1.00 92.62 87 ARG A O 1
ATOM 713 N N . ALA A 1 88 ? 7.719 3.968 3.401 1.00 93.38 88 ALA A N 1
ATOM 714 C CA . ALA A 1 88 ? 8.903 4.468 4.095 1.00 93.38 88 ALA A CA 1
ATOM 715 C C . ALA A 1 88 ? 9.889 5.189 3.154 1.00 93.38 88 ALA A C 1
ATOM 717 O O . ALA A 1 88 ? 10.760 5.921 3.622 1.00 93.38 88 ALA A O 1
ATOM 718 N N . LEU A 1 89 ? 9.752 5.026 1.831 1.00 93.56 89 LEU A N 1
ATOM 719 C CA . LEU A 1 89 ? 10.622 5.665 0.849 1.00 93.56 89 LEU A CA 1
ATOM 720 C C . LEU A 1 89 ? 10.143 7.078 0.465 1.00 93.56 89 LEU A C 1
ATOM 722 O O . LEU A 1 89 ? 8.942 7.327 0.279 1.00 93.56 89 LEU A O 1
ATOM 726 N N . PRO A 1 90 ? 11.077 8.020 0.228 1.00 93.69 90 PRO A N 1
ATOM 727 C CA . PRO A 1 90 ? 10.730 9.347 -0.257 1.00 93.69 90 PRO A CA 1
ATOM 728 C C . PRO A 1 90 ? 10.083 9.267 -1.646 1.00 93.69 90 PRO A C 1
ATOM 730 O O . PRO A 1 90 ? 10.344 8.358 -2.438 1.00 93.69 90 PRO A O 1
ATOM 733 N N . MET A 1 91 ? 9.246 10.257 -1.970 1.00 91.50 91 MET A N 1
ATOM 734 C CA . MET A 1 91 ? 8.482 10.296 -3.227 1.00 91.50 91 MET A CA 1
ATOM 735 C C . MET A 1 91 ? 9.370 10.102 -4.466 1.00 91.50 91 MET A C 1
ATOM 737 O O . MET A 1 91 ? 9.014 9.357 -5.374 1.00 91.50 91 MET A O 1
ATOM 741 N N . GLN A 1 92 ? 10.558 10.710 -4.480 1.00 93.25 92 GLN A N 1
ATOM 742 C CA . GLN A 1 92 ? 11.519 10.576 -5.577 1.00 93.25 92 GLN A CA 1
ATOM 743 C C . GLN A 1 92 ? 11.969 9.128 -5.831 1.00 93.25 92 GLN A C 1
ATOM 745 O O . GLN A 1 92 ? 12.108 8.732 -6.986 1.00 93.25 92 GLN A O 1
ATOM 750 N N . MET A 1 93 ? 12.152 8.330 -4.774 1.00 93.19 93 MET A N 1
ATOM 751 C CA . MET A 1 93 ? 12.544 6.922 -4.882 1.00 93.19 93 MET A CA 1
ATOM 752 C C . MET A 1 93 ? 11.380 6.066 -5.361 1.00 93.19 93 MET A C 1
ATOM 754 O O . MET A 1 93 ? 11.555 5.266 -6.274 1.00 93.19 93 MET A O 1
ATOM 758 N N . ARG A 1 94 ? 10.171 6.309 -4.842 1.00 91.94 94 ARG A N 1
ATOM 759 C CA . ARG A 1 94 ? 8.955 5.638 -5.324 1.00 91.94 94 ARG A CA 1
ATOM 760 C C . ARG A 1 94 ? 8.711 5.888 -6.811 1.00 91.94 94 ARG A C 1
ATOM 762 O O . ARG A 1 94 ? 8.433 4.955 -7.549 1.00 91.94 94 ARG A O 1
ATOM 769 N N . VAL A 1 95 ? 8.880 7.127 -7.278 1.00 91.31 95 VAL A N 1
ATOM 770 C CA . VAL A 1 95 ? 8.747 7.464 -8.707 1.00 91.31 95 VAL A CA 1
ATOM 771 C C . VAL A 1 95 ? 9.809 6.763 -9.555 1.00 91.31 95 VAL A C 1
ATOM 773 O O . VAL A 1 95 ? 9.503 6.324 -10.660 1.00 91.31 95 VAL A O 1
ATOM 776 N N . ARG A 1 96 ? 11.052 6.653 -9.070 1.00 92.12 96 ARG A N 1
ATOM 777 C CA . ARG A 1 96 ? 12.098 5.897 -9.774 1.00 92.12 96 ARG A CA 1
ATOM 778 C C . ARG A 1 96 ? 11.774 4.408 -9.837 1.00 92.12 96 ARG A C 1
ATOM 780 O O . ARG A 1 96 ? 11.889 3.842 -10.915 1.00 92.12 96 ARG A O 1
ATOM 787 N N . PHE A 1 97 ? 11.310 3.820 -8.738 1.00 92.31 97 PHE A N 1
ATOM 788 C CA . PHE A 1 97 ? 10.861 2.431 -8.707 1.00 92.31 97 PHE A CA 1
ATOM 789 C C . PHE A 1 97 ? 9.698 2.188 -9.679 1.00 92.31 97 PHE A C 1
ATOM 791 O O . PHE A 1 97 ? 9.744 1.272 -10.484 1.00 92.31 97 PHE A O 1
ATOM 798 N N . GLU A 1 98 ? 8.687 3.059 -9.717 1.00 89.12 98 GLU A N 1
ATOM 799 C CA . GLU A 1 98 ? 7.578 2.920 -10.677 1.00 89.12 98 GLU A CA 1
ATOM 800 C C . GLU A 1 98 ? 8.037 2.938 -12.144 1.00 89.12 98 GLU A C 1
ATOM 802 O O . GLU A 1 98 ? 7.378 2.353 -13.000 1.00 89.12 98 GLU A O 1
ATOM 807 N N . ARG A 1 99 ? 9.170 3.583 -12.454 1.00 89.50 99 ARG A N 1
ATOM 808 C CA . ARG A 1 99 ? 9.748 3.589 -13.808 1.00 89.50 99 ARG A CA 1
ATOM 809 C C . ARG A 1 99 ? 10.468 2.290 -14.167 1.00 89.50 99 ARG A C 1
ATOM 811 O O . ARG A 1 99 ? 10.682 2.061 -15.352 1.00 89.50 99 ARG A O 1
ATOM 818 N N . THR A 1 100 ? 10.856 1.466 -13.192 1.00 88.88 100 THR A N 1
ATOM 819 C CA . THR A 1 100 ? 11.465 0.152 -13.460 1.00 88.88 100 THR A CA 1
ATOM 820 C C . THR A 1 100 ? 10.411 -0.917 -13.754 1.00 88.88 100 THR A C 1
ATOM 822 O O . THR A 1 100 ? 10.722 -1.942 -14.360 1.00 88.88 100 THR A O 1
ATOM 825 N N . LEU A 1 101 ? 9.151 -0.679 -13.375 1.00 86.81 101 LEU A N 1
ATOM 826 C CA . LEU A 1 101 ? 8.051 -1.606 -13.616 1.00 86.81 101 LEU A CA 1
ATOM 827 C C . LEU A 1 101 ? 7.669 -1.645 -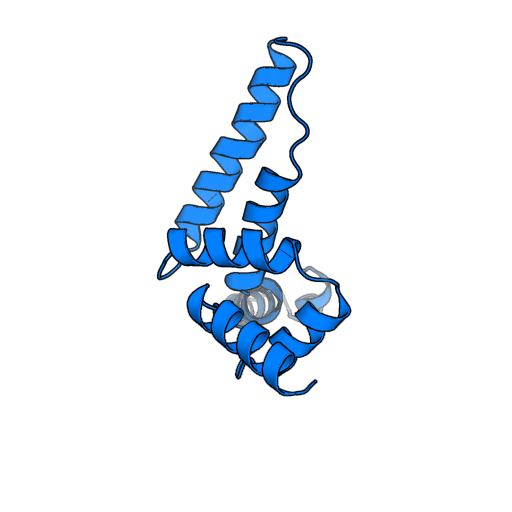15.101 1.00 86.81 101 LEU A C 1
ATOM 829 O O . LEU A 1 101 ? 7.369 -0.628 -15.722 1.00 86.81 101 LEU A O 1
ATOM 833 N N . SER A 1 102 ? 7.621 -2.855 -15.662 1.00 75.50 102 SER A N 1
ATOM 834 C CA . SER A 1 102 ? 7.350 -3.081 -17.089 1.00 75.50 102 SER A CA 1
ATOM 835 C C . SER A 1 102 ? 5.913 -2.744 -17.507 1.00 75.50 102 SER A C 1
ATOM 837 O O . SER A 1 102 ? 5.653 -2.522 -18.685 1.00 75.50 102 SER A O 1
ATOM 839 N N . SER A 1 103 ? 4.961 -2.724 -16.567 1.00 77.25 103 SER A N 1
ATOM 840 C CA . SER A 1 103 ? 3.555 -2.415 -16.838 1.00 77.25 103 SER A CA 1
ATOM 841 C C . SER A 1 103 ? 2.925 -1.625 -15.697 1.00 77.25 103 SER A C 1
ATOM 843 O O . SER A 1 103 ? 3.192 -1.863 -14.523 1.00 77.25 103 SER A O 1
ATOM 845 N N . ARG A 1 104 ? 1.989 -0.730 -16.032 1.00 69.50 104 ARG A N 1
ATOM 846 C CA . ARG A 1 104 ? 1.207 0.027 -15.041 1.00 69.50 104 ARG A CA 1
ATOM 847 C C . ARG A 1 104 ? 0.365 -0.887 -14.136 1.00 69.50 104 ARG A C 1
ATOM 849 O O . ARG A 1 104 ? 0.048 -0.497 -13.009 1.00 69.50 104 ARG A O 1
ATOM 856 N N . SER A 1 105 ? 0.021 -2.084 -14.607 1.00 71.50 105 SER A N 1
ATOM 857 C CA . SER A 1 105 ? -0.826 -3.046 -13.891 1.00 71.50 105 SER A CA 1
ATOM 858 C C . SER A 1 105 ? -0.043 -4.173 -13.214 1.00 71.50 105 SER A C 1
ATOM 860 O O . SER A 1 105 ? -0.655 -4.990 -12.534 1.00 71.50 105 SER A O 1
ATOM 862 N N . SER A 1 106 ? 1.287 -4.238 -13.365 1.00 82.31 106 SER A N 1
ATOM 863 C CA . SER A 1 106 ? 2.074 -5.280 -12.698 1.00 82.31 106 SER A CA 1
ATOM 864 C C . SER A 1 106 ? 2.088 -5.051 -11.192 1.00 82.31 106 SER A C 1
ATOM 866 O O . SER A 1 106 ? 2.451 -3.961 -10.751 1.00 82.31 106 SER A O 1
ATOM 868 N N . ILE A 1 107 ? 1.728 -6.073 -10.419 1.00 85.44 107 ILE A N 1
ATOM 869 C CA . ILE A 1 107 ? 1.805 -6.059 -8.957 1.00 85.44 107 ILE A CA 1
ATOM 870 C C . ILE A 1 107 ? 3.283 -6.241 -8.566 1.00 85.44 107 ILE A C 1
ATOM 872 O O . ILE A 1 107 ? 3.859 -7.281 -8.892 1.00 85.44 107 ILE A O 1
ATOM 876 N N . PRO A 1 108 ? 3.932 -5.231 -7.957 1.00 87.31 108 PRO A N 1
ATOM 877 C CA . PRO A 1 108 ? 5.310 -5.348 -7.500 1.00 87.31 108 PRO A CA 1
ATOM 878 C C . PRO A 1 108 ? 5.380 -6.235 -6.257 1.00 87.31 108 PRO A C 1
ATOM 880 O O . PRO A 1 108 ? 4.479 -6.190 -5.418 1.00 87.31 108 PRO A O 1
ATOM 883 N N . SER A 1 109 ? 6.462 -7.002 -6.146 1.00 90.50 109 SER A N 1
ATOM 884 C CA . SER A 1 109 ? 6.763 -7.778 -4.947 1.00 90.50 109 SER A CA 1
ATOM 885 C C . SER A 1 109 ? 7.643 -6.999 -3.981 1.00 90.50 109 SER A C 1
ATOM 887 O O . SER A 1 109 ? 8.338 -6.054 -4.376 1.00 90.50 109 SER A O 1
ATOM 889 N N . PHE A 1 110 ? 7.636 -7.409 -2.714 1.00 93.00 110 PHE A N 1
ATOM 890 C CA . PHE A 1 110 ? 8.526 -6.840 -1.707 1.00 93.00 110 PHE A CA 1
ATOM 891 C C . PHE A 1 110 ? 9.998 -7.054 -2.083 1.00 93.00 110 PHE A C 1
ATOM 893 O O . PHE A 1 110 ? 10.782 -6.110 -2.043 1.00 93.00 110 PHE A O 1
ATOM 900 N N . GLU A 1 111 ? 10.354 -8.256 -2.542 1.00 92.44 111 GLU A N 1
ATOM 901 C CA . GLU A 1 111 ? 11.720 -8.607 -2.958 1.00 92.44 111 GLU A CA 1
ATOM 902 C C . GLU A 1 111 ? 12.266 -7.649 -4.024 1.00 92.44 111 GLU A C 1
ATOM 904 O O . GLU A 1 111 ? 13.344 -7.087 -3.855 1.00 92.44 111 GLU A O 1
ATOM 909 N N . LYS A 1 112 ? 11.475 -7.350 -5.064 1.00 91.88 112 LYS A N 1
ATOM 910 C CA . LYS A 1 112 ? 11.878 -6.415 -6.128 1.00 91.88 112 LYS A CA 1
ATOM 911 C C . LYS A 1 112 ? 12.113 -4.997 -5.625 1.00 91.88 112 LYS A C 1
ATOM 913 O O . LYS A 1 112 ? 12.922 -4.265 -6.192 1.00 91.88 112 LYS A O 1
ATOM 918 N N . LEU A 1 113 ? 11.370 -4.574 -4.602 1.00 93.94 113 LEU A N 1
ATOM 919 C CA . LEU A 1 113 ? 11.590 -3.271 -3.986 1.00 93.94 113 LEU A CA 1
ATOM 920 C C . LEU A 1 113 ? 12.922 -3.244 -3.234 1.00 93.94 113 LEU A C 1
ATOM 922 O O . LEU A 1 113 ? 13.640 -2.252 -3.333 1.00 93.94 113 LEU A O 1
ATOM 926 N N . ILE A 1 114 ? 13.255 -4.318 -2.516 1.00 95.06 114 ILE A N 1
ATOM 927 C CA . ILE A 1 114 ? 14.533 -4.438 -1.807 1.00 95.06 114 ILE A CA 1
ATOM 928 C C . ILE A 1 114 ? 15.698 -4.465 -2.795 1.00 95.06 114 ILE A C 1
ATOM 930 O O . ILE A 1 114 ? 16.598 -3.643 -2.655 1.00 95.06 114 ILE A O 1
ATOM 934 N N . GLU A 1 115 ? 15.635 -5.297 -3.837 1.00 94.31 115 GLU A N 1
ATOM 935 C CA . GLU A 1 115 ? 16.643 -5.336 -4.910 1.00 94.31 115 GLU A CA 1
ATOM 936 C C . GLU A 1 115 ? 16.872 -3.944 -5.519 1.00 94.31 115 GLU A C 1
ATOM 938 O O . GLU A 1 115 ? 18.007 -3.494 -5.674 1.00 94.31 115 GLU A O 1
ATOM 943 N N . PHE A 1 116 ? 15.789 -3.210 -5.802 1.00 94.38 116 PHE A N 1
ATOM 944 C CA . PHE A 1 116 ? 15.885 -1.844 -6.311 1.00 94.38 116 PHE A CA 1
ATOM 945 C C . PHE A 1 116 ? 16.610 -0.905 -5.339 1.00 94.38 116 PHE A C 1
ATOM 947 O O . PHE A 1 116 ? 17.444 -0.106 -5.771 1.00 94.38 116 PHE A O 1
ATOM 954 N N . VAL A 1 117 ? 16.283 -0.961 -4.045 1.00 93.81 117 VAL A N 1
ATOM 955 C CA . VAL A 1 117 ? 16.922 -0.114 -3.028 1.00 93.81 117 VAL A CA 1
ATOM 956 C C . VAL A 1 117 ? 18.402 -0.471 -2.886 1.00 93.81 117 VAL A C 1
ATOM 958 O O . VAL A 1 117 ? 19.232 0.436 -2.870 1.00 93.81 117 VAL A O 1
ATOM 961 N N . GLU A 1 118 ? 18.746 -1.759 -2.859 1.00 94.25 118 GLU A N 1
ATOM 962 C CA . GLU A 1 118 ? 20.135 -2.227 -2.831 1.00 94.25 118 GLU A CA 1
ATOM 963 C C . GLU A 1 118 ? 20.937 -1.716 -4.031 1.00 94.25 118 GLU A C 1
ATOM 965 O O . GLU A 1 118 ? 22.076 -1.276 -3.876 1.00 94.25 118 GLU A O 1
ATOM 970 N N . ASP A 1 119 ? 20.348 -1.726 -5.225 1.00 93.50 119 ASP A N 1
ATOM 971 C CA . ASP A 1 119 ? 21.003 -1.205 -6.420 1.00 93.50 119 ASP A CA 1
ATOM 972 C C . ASP A 1 119 ? 21.175 0.315 -6.377 1.00 93.50 119 ASP A C 1
ATOM 974 O O . ASP A 1 119 ? 22.206 0.814 -6.821 1.00 93.50 119 ASP A O 1
ATOM 978 N N . GLN A 1 120 ? 20.231 1.068 -5.799 1.00 91.25 120 GLN A N 1
ATOM 979 C CA . GLN A 1 120 ? 20.436 2.505 -5.578 1.00 91.25 120 GLN A CA 1
ATOM 980 C C . GLN A 1 120 ? 21.589 2.780 -4.600 1.00 91.25 120 GLN A C 1
ATOM 982 O O . GLN A 1 120 ? 22.314 3.749 -4.806 1.00 91.25 120 GLN A O 1
ATOM 987 N N . CYS A 1 121 ? 21.802 1.929 -3.589 1.00 91.12 121 CYS A N 1
ATOM 988 C CA . CYS A 1 121 ? 22.923 2.065 -2.653 1.00 91.12 121 CYS A CA 1
ATOM 989 C C . CYS A 1 121 ? 24.298 1.797 -3.290 1.00 91.12 121 CYS A C 1
ATOM 991 O O . CYS A 1 121 ? 25.295 2.300 -2.790 1.00 91.12 121 CYS A O 1
ATOM 993 N N . LYS A 1 122 ? 24.374 1.016 -4.377 1.00 89.44 122 LYS A N 1
ATOM 994 C CA . LYS A 1 122 ? 25.633 0.726 -5.100 1.00 89.44 122 LYS A CA 1
ATOM 995 C C . LYS A 1 122 ? 26.036 1.815 -6.101 1.00 89.44 122 LYS A C 1
ATOM 997 O O . LYS A 1 122 ? 27.120 1.740 -6.671 1.00 89.44 122 LYS A O 1
ATOM 1002 N N . ILE A 1 123 ? 25.130 2.747 -6.400 1.00 75.31 123 ILE A N 1
ATOM 1003 C CA . ILE A 1 123 ? 25.338 3.826 -7.380 1.00 75.31 123 ILE A CA 1
ATOM 1004 C C . ILE A 1 123 ? 25.959 5.073 -6.712 1.00 75.31 123 ILE A C 1
ATOM 1006 O O . ILE A 1 123 ? 26.364 5.999 -7.417 1.00 75.31 123 ILE A O 1
ATOM 1010 N N . GLU A 1 124 ? 26.066 5.086 -5.379 1.00 49.28 124 GLU A N 1
ATOM 1011 C CA . GLU A 1 124 ? 26.877 6.047 -4.609 1.00 49.28 124 GLU A CA 1
ATOM 1012 C C . GLU A 1 124 ? 28.352 5.629 -4.542 1.00 49.28 124 GLU A C 1
ATOM 1014 O O . GLU A 1 124 ? 29.206 6.540 -4.652 1.00 49.28 124 GLU A O 1
#

Secondary structure (DSSP, 8-state):
-GGGTTTS-S-HHHHHHHHHHHHHHH--HHHHHHHHHHHHHTPPPPSS--HHHHHHHHHHHHHHHHHHHHT--S-HHHHHHHHHHHHHS-HHHHHHHHHH-S-TT----HHHHHHHHHHHHT--

Organism: Lygus hesperus (NCBI:txid30085)